Protein AF-A0A8J3YJN4-F1 (afdb_monomer_lite)

Sequence (91 aa):
MNGRSDDQLRAEFRQRYARLIHSGGRAAFVLTFGTAPVVNTGTAFAERANRLLLESVPEIFQGSAQRSFWKGNNNGGDATGVVSVELYLFT

pLDDT: mean 92.02, std 10.43, range [44.91, 98.44]

Secondary structure (DSSP, 8-state):
-----HHHHHHHHHHHHHHHHHTT--EEEEEEEEE-SSHHHHHHHHHHHHHHHHHH-HHHHTT-EEEEEEE--TTT-SPTT-EEEEEEE--

Organism: NCBI:txid741659

Radius of gyration: 13.23 Å; chains: 1; bounding box: 33×22×38 Å

Structure (mmCIF, N/CA/C/O backbone):
data_AF-A0A8J3YJN4-F1
#
_entry.id   AF-A0A8J3YJN4-F1
#
loop_
_atom_site.group_PDB
_atom_site.id
_atom_site.type_symbol
_atom_site.label_atom_id
_atom_site.label_alt_id
_atom_site.label_comp_id
_atom_site.label_asym_id
_atom_site.label_entity_id
_atom_site.label_seq_id
_atom_site.pdbx_PDB_ins_code
_atom_site.Cartn_x
_atom_site.Cartn_y
_atom_site.Cartn_z
_atom_site.occupancy
_atom_site.B_iso_or_equiv
_atom_site.auth_seq_id
_atom_site.auth_comp_id
_atom_site.auth_asym_id
_atom_site.auth_atom_id
_atom_site.pdbx_PDB_model_num
ATOM 1 N N . MET A 1 1 ? 15.368 1.463 -11.678 1.00 44.91 1 MET A N 1
ATOM 2 C CA . MET A 1 1 ? 14.482 1.813 -10.547 1.00 44.91 1 MET A CA 1
ATOM 3 C C . MET A 1 1 ? 15.355 2.397 -9.459 1.00 44.91 1 MET A C 1
ATOM 5 O O . MET A 1 1 ? 16.308 1.726 -9.090 1.00 44.91 1 MET A O 1
ATOM 9 N N . ASN A 1 2 ? 15.069 3.600 -8.959 1.00 50.12 2 ASN A N 1
ATOM 10 C CA . ASN A 1 2 ? 15.634 4.024 -7.675 1.00 50.12 2 ASN A CA 1
ATOM 11 C C . ASN A 1 2 ? 15.028 3.102 -6.609 1.00 50.12 2 ASN A C 1
ATOM 13 O O . ASN A 1 2 ? 13.894 3.298 -6.175 1.00 50.12 2 ASN A O 1
ATOM 17 N N . GLY A 1 3 ? 15.727 2.000 -6.334 1.00 65.06 3 GLY A N 1
ATOM 18 C CA . GLY A 1 3 ? 15.250 0.874 -5.545 1.00 65.06 3 GLY A CA 1
ATOM 19 C C . GLY A 1 3 ? 15.209 1.229 -4.071 1.00 65.06 3 GLY A C 1
ATOM 20 O O . GLY A 1 3 ? 16.190 1.023 -3.366 1.00 65.06 3 GLY A O 1
ATOM 21 N N . ARG A 1 4 ? 14.076 1.765 -3.608 1.00 82.75 4 ARG A N 1
ATOM 22 C CA . ARG A 1 4 ? 13.838 1.926 -2.172 1.00 82.75 4 ARG A CA 1
ATOM 23 C C . ARG A 1 4 ? 13.755 0.548 -1.515 1.00 82.75 4 ARG A C 1
ATOM 25 O O . ARG A 1 4 ? 13.064 -0.349 -2.025 1.00 82.75 4 ARG A O 1
ATOM 32 N N . SER A 1 5 ? 14.459 0.389 -0.399 1.00 93.25 5 SER A N 1
ATOM 33 C CA . SER A 1 5 ? 14.354 -0.808 0.434 1.00 93.25 5 SER A CA 1
ATOM 34 C C . SER A 1 5 ? 12.965 -0.900 1.069 1.00 93.25 5 SER A C 1
ATOM 36 O O . SER A 1 5 ? 12.247 0.098 1.173 1.00 93.25 5 SER A O 1
ATOM 38 N N . ASP A 1 6 ? 12.581 -2.098 1.512 1.00 95.25 6 ASP A N 1
ATOM 39 C CA . ASP A 1 6 ? 11.329 -2.281 2.256 1.00 95.25 6 ASP A CA 1
ATOM 40 C C . ASP A 1 6 ? 11.300 -1.388 3.509 1.00 95.25 6 ASP A C 1
ATOM 42 O O . ASP A 1 6 ? 10.278 -0.770 3.785 1.00 95.25 6 ASP A O 1
ATOM 46 N N . ASP A 1 7 ? 12.427 -1.210 4.205 1.00 96.19 7 ASP A N 1
ATOM 47 C CA . ASP A 1 7 ? 12.507 -0.346 5.392 1.00 96.19 7 ASP A CA 1
ATOM 48 C C . ASP A 1 7 ? 12.278 1.133 5.073 1.00 96.19 7 ASP A C 1
ATOM 50 O O . ASP A 1 7 ? 11.554 1.820 5.796 1.00 96.19 7 ASP A O 1
ATOM 54 N N . GLN A 1 8 ? 12.836 1.620 3.960 1.00 95.75 8 GLN A N 1
ATOM 55 C CA . GLN A 1 8 ? 12.585 2.986 3.497 1.00 95.75 8 GLN A CA 1
ATOM 56 C C . GLN A 1 8 ? 11.101 3.195 3.179 1.00 95.75 8 GLN A C 1
ATOM 58 O O . GLN A 1 8 ? 10.536 4.225 3.541 1.00 95.75 8 GLN A O 1
ATOM 63 N N . LEU A 1 9 ? 10.456 2.205 2.556 1.00 95.31 9 LEU A N 1
ATOM 64 C CA . LEU A 1 9 ? 9.028 2.257 2.245 1.00 95.31 9 LEU A CA 1
ATOM 65 C C . LEU A 1 9 ? 8.156 2.198 3.506 1.00 95.31 9 LEU A C 1
ATOM 67 O O . LEU A 1 9 ? 7.206 2.969 3.613 1.00 95.31 9 LEU A O 1
ATOM 71 N N . ARG A 1 10 ? 8.486 1.349 4.490 1.00 97.19 10 ARG A N 1
ATOM 72 C CA . ARG A 1 10 ? 7.769 1.298 5.779 1.00 97.19 10 ARG A CA 1
ATOM 73 C C . ARG A 1 10 ? 7.834 2.642 6.506 1.00 97.19 10 ARG A C 1
ATOM 75 O O . ARG A 1 10 ? 6.812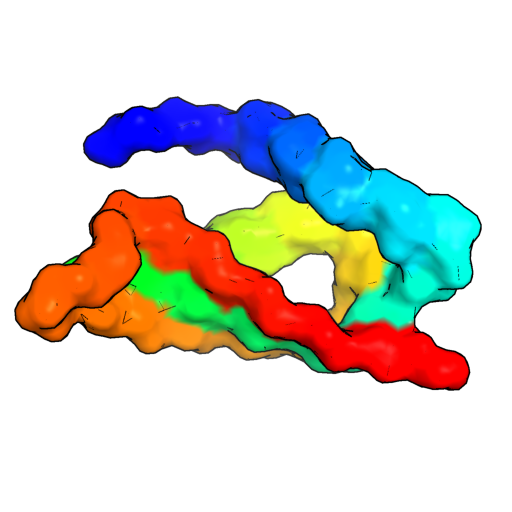 3.125 6.995 1.00 97.19 10 ARG A O 1
ATOM 82 N N . ALA A 1 11 ? 9.015 3.263 6.548 1.00 97.19 11 ALA A N 1
ATOM 83 C CA . ALA A 1 11 ? 9.197 4.577 7.159 1.00 97.19 11 ALA A CA 1
ATOM 84 C C . ALA A 1 11 ? 8.390 5.665 6.425 1.00 97.19 11 ALA A C 1
ATOM 86 O O . ALA A 1 11 ? 7.688 6.452 7.064 1.00 97.19 11 ALA A O 1
ATOM 87 N N . GLU A 1 12 ? 8.431 5.672 5.090 1.00 96.06 12 GLU A N 1
ATOM 88 C CA . GLU A 1 12 ? 7.658 6.598 4.255 1.00 96.06 12 GLU A CA 1
ATOM 89 C C . GLU A 1 12 ? 6.148 6.435 4.470 1.00 96.06 12 GLU A C 1
ATOM 91 O O . GLU A 1 12 ? 5.444 7.427 4.655 1.00 96.06 12 GLU A O 1
ATOM 96 N N . PHE A 1 13 ? 5.637 5.203 4.505 1.00 96.75 13 PHE A N 1
ATOM 97 C CA . PHE A 1 13 ? 4.220 4.939 4.758 1.00 96.75 13 PHE A CA 1
ATOM 98 C C . PHE A 1 13 ? 3.790 5.421 6.137 1.00 96.75 13 PHE A C 1
ATOM 100 O O . PHE A 1 13 ? 2.763 6.093 6.256 1.00 96.75 13 PHE A O 1
ATOM 107 N N . ARG A 1 14 ? 4.598 5.170 7.170 1.00 96.81 14 ARG A N 1
ATOM 108 C CA . ARG A 1 14 ? 4.305 5.679 8.509 1.00 96.81 14 ARG A CA 1
ATOM 109 C C . ARG A 1 14 ? 4.198 7.192 8.554 1.00 96.81 14 ARG A C 1
ATOM 111 O O . ARG A 1 14 ? 3.248 7.713 9.135 1.00 96.81 14 ARG A O 1
ATOM 118 N N . GLN A 1 15 ? 5.122 7.892 7.906 1.00 97.31 15 GLN A N 1
ATOM 119 C CA . GLN A 1 15 ? 5.070 9.349 7.812 1.00 97.31 15 GLN A CA 1
ATOM 120 C C . GLN A 1 15 ? 3.852 9.821 7.010 1.00 97.31 15 GLN A C 1
ATOM 122 O O . GLN A 1 15 ? 3.127 10.712 7.453 1.00 97.31 15 GLN A O 1
ATOM 127 N N . ARG A 1 16 ? 3.585 9.193 5.860 1.00 96.06 16 ARG A N 1
ATOM 128 C CA . ARG A 1 16 ? 2.486 9.560 4.960 1.00 96.06 16 ARG A CA 1
ATOM 129 C C . ARG A 1 16 ? 1.115 9.437 5.620 1.00 96.06 16 ARG A C 1
ATOM 131 O O . ARG A 1 16 ? 0.257 10.285 5.388 1.00 96.06 16 ARG A O 1
ATOM 138 N N . TYR A 1 17 ? 0.917 8.422 6.457 1.00 96.06 17 TYR A N 1
ATOM 139 C CA . TYR A 1 17 ? -0.360 8.163 7.122 1.00 96.06 17 TYR A CA 1
ATOM 140 C C . TYR A 1 17 ? -0.428 8.651 8.577 1.00 96.06 17 TYR A C 1
ATOM 142 O O . TYR A 1 17 ? -1.456 8.463 9.223 1.00 96.06 17 TYR A O 1
ATOM 150 N N . ALA A 1 18 ? 0.603 9.342 9.083 1.00 96.31 18 ALA A N 1
ATOM 151 C CA . ALA A 1 18 ? 0.676 9.851 10.459 1.00 96.31 18 ALA A CA 1
ATOM 152 C C . ALA A 1 18 ? -0.584 10.611 10.906 1.00 96.31 18 ALA A C 1
ATOM 154 O O . ALA A 1 18 ? -1.097 10.382 11.999 1.00 96.31 18 ALA A O 1
ATOM 155 N N . ARG A 1 19 ? -1.126 11.482 10.043 1.00 94.88 19 ARG A N 1
ATOM 156 C CA . ARG A 1 19 ? -2.348 12.242 10.358 1.00 94.88 19 ARG A CA 1
ATOM 157 C C . ARG A 1 19 ? -3.573 11.346 10.505 1.00 94.88 19 ARG A C 1
ATOM 159 O O . ARG A 1 19 ? -4.354 11.548 11.424 1.00 94.88 19 ARG A O 1
ATOM 166 N N . LEU A 1 20 ? -3.718 10.369 9.613 1.00 93.38 20 LEU A N 1
ATOM 167 C CA . LEU A 1 20 ? -4.853 9.453 9.619 1.00 93.38 20 LEU A CA 1
ATOM 168 C C . LEU A 1 20 ? -4.790 8.496 10.820 1.00 93.38 20 LEU A C 1
ATOM 170 O O . LEU A 1 20 ? -5.821 8.189 11.408 1.00 93.38 20 LEU A O 1
ATOM 174 N N . ILE A 1 21 ? -3.578 8.103 11.236 1.00 91.81 21 ILE A N 1
ATOM 175 C CA . ILE A 1 21 ? -3.349 7.367 12.488 1.00 91.81 21 ILE A CA 1
ATOM 176 C C . ILE A 1 21 ? -3.808 8.220 13.674 1.00 91.81 21 ILE A C 1
ATOM 178 O O . ILE A 1 21 ? -4.576 7.753 14.510 1.00 91.81 21 ILE A O 1
ATOM 182 N N . HIS A 1 22 ? -3.372 9.483 13.735 1.00 93.06 22 HIS A N 1
ATOM 183 C CA . HIS A 1 22 ? -3.712 10.380 14.840 1.00 93.06 22 HIS A CA 1
ATOM 184 C C . HIS A 1 22 ? -5.217 10.663 14.943 1.00 93.06 22 HIS A C 1
ATOM 186 O O . HIS A 1 22 ? -5.736 10.800 16.046 1.00 93.06 22 HIS A O 1
ATOM 192 N N . SER A 1 23 ? -5.933 10.707 13.816 1.00 92.69 23 SER A N 1
ATOM 193 C CA . SER A 1 23 ? -7.389 10.877 13.798 1.00 92.69 23 SER A CA 1
ATOM 194 C C . SER A 1 23 ? -8.172 9.575 14.016 1.00 92.69 23 SER A C 1
ATOM 196 O O . SER A 1 23 ? -9.394 9.597 13.909 1.00 92.69 23 SER A O 1
ATOM 198 N N . GLY A 1 24 ? -7.503 8.440 14.259 1.00 91.81 24 GLY A N 1
ATOM 199 C CA . GLY A 1 24 ? -8.154 7.140 14.454 1.00 91.81 24 GLY A CA 1
ATOM 200 C C . GLY A 1 24 ? -8.815 6.567 13.195 1.00 91.81 24 GLY A C 1
ATOM 201 O O . GLY A 1 24 ? -9.719 5.739 13.298 1.00 91.81 24 GLY A O 1
ATOM 202 N N . GLY A 1 25 ? -8.401 7.012 12.006 1.00 93.38 25 GLY A N 1
ATOM 203 C CA . GLY A 1 25 ? -8.980 6.551 10.749 1.00 93.38 25 GLY A CA 1
ATOM 204 C C . GLY A 1 25 ? -8.671 5.082 10.473 1.00 93.38 25 GLY A C 1
ATOM 205 O O . GLY A 1 25 ? -7.573 4.603 10.746 1.00 93.38 25 GLY A O 1
ATOM 206 N N . ARG A 1 26 ? -9.636 4.363 9.893 1.00 95.75 26 ARG A N 1
ATOM 207 C CA . ARG A 1 26 ? -9.507 2.942 9.541 1.00 95.75 26 ARG A CA 1
ATOM 208 C C . ARG A 1 26 ? -9.979 2.713 8.117 1.00 95.75 26 ARG A C 1
ATOM 210 O O . ARG A 1 26 ? -11.053 3.184 7.749 1.00 95.75 26 ARG A O 1
ATOM 217 N N . ALA A 1 27 ? -9.200 1.985 7.325 1.00 96.81 27 ALA A N 1
ATOM 218 C CA . ALA A 1 27 ? -9.573 1.644 5.961 1.00 96.81 27 ALA A CA 1
ATOM 219 C C . ALA A 1 27 ? -10.580 0.484 5.948 1.00 96.81 27 ALA A C 1
ATOM 221 O O . ALA A 1 27 ? -10.333 -0.580 6.513 1.00 96.81 27 ALA A O 1
ATOM 222 N N . ALA A 1 28 ? -11.700 0.685 5.262 1.00 96.31 28 ALA A N 1
ATOM 223 C CA . ALA A 1 28 ? -12.645 -0.360 4.895 1.00 96.31 28 ALA A CA 1
ATOM 224 C C . ALA A 1 28 ? -12.187 -1.078 3.618 1.00 96.31 28 ALA A C 1
ATOM 226 O O . ALA A 1 28 ? -12.080 -2.304 3.599 1.00 96.31 28 ALA A O 1
ATOM 227 N N . PHE A 1 29 ? -11.851 -0.307 2.577 1.00 96.75 29 PHE A N 1
ATOM 228 C CA . PHE A 1 29 ? -11.348 -0.816 1.300 1.00 96.75 29 PHE A CA 1
ATOM 229 C C . PHE A 1 29 ? -10.069 -0.094 0.882 1.00 96.75 29 PHE A C 1
ATOM 231 O O . PHE A 1 29 ? -9.939 1.119 1.058 1.00 96.75 29 PHE A O 1
ATOM 238 N N . VAL A 1 30 ? -9.143 -0.855 0.300 1.00 98.06 30 VAL A N 1
ATOM 239 C CA . VAL A 1 30 ? -7.848 -0.377 -0.190 1.00 98.06 30 VAL A CA 1
ATOM 240 C C . VAL A 1 30 ? -7.663 -0.865 -1.619 1.00 98.06 30 VAL A C 1
ATOM 242 O O . VAL A 1 30 ? -7.612 -2.076 -1.863 1.00 98.06 30 VAL A O 1
ATOM 245 N N . LEU A 1 31 ? -7.562 0.072 -2.558 1.00 98.44 31 LEU A N 1
ATOM 246 C CA . LEU A 1 31 ? -7.240 -0.225 -3.952 1.00 98.44 31 LEU A CA 1
ATOM 247 C C . LEU A 1 31 ? -5.811 0.228 -4.224 1.00 98.44 31 LEU A C 1
ATOM 249 O O . LEU A 1 31 ? -5.472 1.393 -4.010 1.00 98.44 31 LEU A O 1
ATOM 253 N N . THR A 1 32 ? -4.979 -0.692 -4.700 1.00 98.25 32 THR A N 1
ATOM 254 C CA . THR A 1 32 ? -3.556 -0.429 -4.909 1.00 98.25 32 THR A CA 1
ATOM 255 C C . THR A 1 32 ? -3.179 -0.719 -6.347 1.00 98.25 32 THR A C 1
ATOM 257 O O . THR A 1 32 ? -3.392 -1.823 -6.841 1.00 98.25 32 THR A O 1
ATOM 260 N N . PHE A 1 33 ? -2.591 0.268 -7.015 1.00 97.31 33 PHE A N 1
ATOM 261 C CA . PHE A 1 33 ? -2.290 0.241 -8.441 1.00 97.31 33 PHE A CA 1
ATOM 262 C C . PHE A 1 33 ? -0.784 0.310 -8.643 1.00 97.31 33 PHE A C 1
ATOM 264 O O . PHE A 1 33 ? -0.166 1.345 -8.389 1.00 97.31 33 PHE A O 1
ATOM 271 N N . GLY A 1 34 ? -0.182 -0.789 -9.085 1.00 96.69 34 GLY A N 1
ATOM 272 C CA . GLY A 1 34 ? 1.243 -0.846 -9.374 1.00 96.69 34 GLY A CA 1
ATOM 273 C C . GLY A 1 34 ? 1.511 -0.588 -10.849 1.00 96.69 34 GLY A C 1
ATOM 274 O O . GLY A 1 34 ? 0.976 -1.272 -11.726 1.00 96.69 34 GLY A O 1
ATOM 275 N N . THR A 1 35 ? 2.353 0.406 -11.119 1.00 95.69 35 THR A N 1
ATOM 276 C CA . THR A 1 35 ? 2.621 0.869 -12.478 1.00 95.69 35 THR A CA 1
ATOM 277 C C . THR A 1 35 ? 3.792 0.119 -13.098 1.00 95.69 35 THR A C 1
ATOM 279 O O . THR A 1 35 ? 4.916 0.173 -12.589 1.00 95.69 35 THR A O 1
ATOM 282 N N . ALA A 1 36 ? 3.548 -0.570 -14.213 1.00 94.12 36 ALA A N 1
ATOM 283 C CA . ALA A 1 36 ? 4.588 -1.244 -14.986 1.00 94.12 36 ALA A CA 1
ATOM 284 C C . ALA A 1 36 ? 4.152 -1.497 -16.441 1.00 94.12 36 ALA A C 1
ATOM 286 O O . ALA A 1 36 ? 2.955 -1.594 -16.704 1.00 94.12 36 ALA A O 1
ATOM 287 N N . PRO A 1 37 ? 5.094 -1.711 -17.380 1.00 92.25 37 PRO A N 1
ATOM 288 C CA . PRO A 1 37 ? 4.753 -2.117 -18.746 1.00 92.25 37 PRO A CA 1
ATOM 289 C C . PRO A 1 37 ? 4.117 -3.513 -18.811 1.00 92.25 37 PRO A C 1
ATOM 291 O O . PRO A 1 37 ? 3.323 -3.803 -19.699 1.00 92.25 37 PRO A O 1
ATOM 294 N N . VAL A 1 38 ? 4.467 -4.386 -17.860 1.00 92.25 38 VAL A N 1
ATOM 295 C CA . VAL A 1 38 ? 4.028 -5.785 -17.798 1.00 92.25 38 VAL A CA 1
ATOM 296 C C . VAL A 1 38 ? 3.054 -5.975 -16.638 1.00 92.25 38 VAL A C 1
ATOM 298 O O . VAL A 1 38 ? 3.348 -5.564 -15.513 1.00 92.25 38 VAL A O 1
ATOM 301 N N . VAL A 1 39 ? 1.935 -6.657 -16.908 1.00 90.88 39 VAL A N 1
ATOM 302 C CA . VAL A 1 39 ? 0.839 -6.905 -15.952 1.00 90.88 39 VAL A CA 1
ATOM 303 C C . VAL A 1 39 ? 1.352 -7.484 -14.635 1.00 90.88 39 VAL A C 1
ATOM 305 O O . VAL A 1 39 ? 1.206 -6.861 -13.585 1.00 90.88 39 VAL A O 1
ATOM 308 N N . ASN A 1 40 ? 2.029 -8.634 -14.696 1.00 94.25 40 ASN A N 1
ATOM 309 C CA . ASN A 1 40 ? 2.494 -9.345 -13.501 1.00 94.25 40 ASN A CA 1
ATOM 310 C C . ASN A 1 40 ? 3.443 -8.496 -12.645 1.00 94.25 40 ASN A C 1
ATOM 312 O O . ASN A 1 40 ? 3.374 -8.534 -11.421 1.00 94.25 40 ASN A O 1
ATOM 316 N N . THR A 1 41 ? 4.305 -7.694 -13.275 1.00 94.50 41 THR A N 1
ATOM 317 C CA . THR A 1 41 ? 5.235 -6.811 -12.563 1.00 94.50 41 THR A CA 1
ATOM 318 C C . THR A 1 41 ? 4.500 -5.698 -11.819 1.00 94.50 41 THR A C 1
ATOM 320 O O . THR A 1 41 ? 4.833 -5.410 -10.672 1.00 94.50 41 THR A O 1
ATOM 323 N N . GLY A 1 42 ? 3.486 -5.084 -12.435 1.00 94.94 42 GLY A N 1
ATOM 324 C CA . GLY A 1 42 ? 2.701 -4.046 -11.766 1.00 94.94 42 GLY A CA 1
ATOM 325 C C . GLY A 1 42 ? 1.853 -4.608 -10.632 1.00 94.94 42 GLY A C 1
ATOM 326 O O . GLY A 1 42 ? 1.875 -4.058 -9.533 1.00 94.94 42 GLY A O 1
ATOM 327 N N . THR A 1 43 ? 1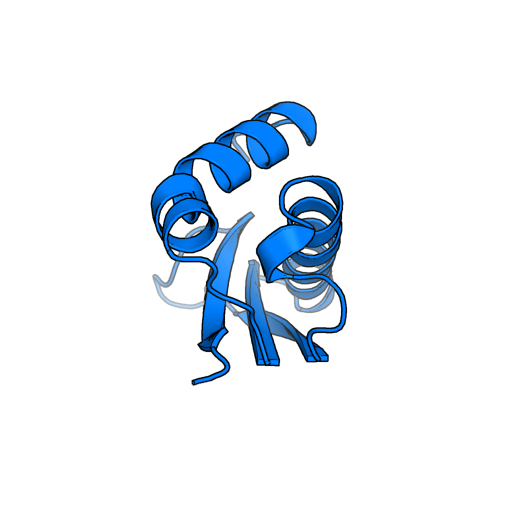.199 -5.754 -10.838 1.00 96.88 43 THR A N 1
ATOM 328 C CA . THR A 1 43 ? 0.478 -6.444 -9.759 1.00 96.88 43 THR A CA 1
ATOM 329 C C . THR A 1 43 ? 1.410 -6.766 -8.586 1.00 96.88 43 THR A C 1
ATOM 331 O O . THR A 1 43 ? 1.066 -6.471 -7.444 1.00 96.88 43 THR A O 1
ATOM 334 N N . ALA A 1 44 ? 2.634 -7.238 -8.851 1.00 96.88 44 ALA A N 1
ATOM 335 C CA . ALA A 1 44 ? 3.624 -7.499 -7.806 1.00 96.88 44 ALA A CA 1
ATOM 336 C C . ALA A 1 44 ? 4.037 -6.231 -7.029 1.00 96.88 44 ALA A C 1
ATOM 338 O O . ALA A 1 44 ? 4.267 -6.294 -5.820 1.00 96.88 44 ALA A O 1
ATOM 339 N N . PHE A 1 45 ? 4.108 -5.061 -7.677 1.00 96.31 45 PHE A N 1
ATOM 340 C CA . PHE A 1 45 ? 4.338 -3.797 -6.963 1.00 96.31 45 PHE A CA 1
ATOM 341 C C . PHE A 1 45 ? 3.172 -3.426 -6.052 1.00 96.31 45 PHE A C 1
ATOM 343 O O . PHE A 1 45 ? 3.408 -3.009 -4.917 1.00 96.31 45 PHE A O 1
ATOM 350 N N . ALA A 1 46 ? 1.936 -3.609 -6.518 1.00 97.81 46 ALA A N 1
ATOM 351 C CA . ALA A 1 46 ? 0.754 -3.359 -5.704 1.00 97.81 46 ALA A CA 1
ATOM 352 C C . ALA A 1 46 ? 0.686 -4.296 -4.488 1.00 97.81 46 ALA A C 1
ATOM 354 O O . ALA A 1 46 ? 0.460 -3.845 -3.366 1.00 97.81 46 ALA A O 1
ATOM 355 N N . GLU A 1 47 ? 0.957 -5.585 -4.682 1.00 97.75 47 GLU A N 1
ATOM 356 C CA . GLU A 1 47 ? 0.983 -6.578 -3.603 1.00 97.75 47 GLU A CA 1
ATOM 357 C C . GLU A 1 47 ? 2.094 -6.300 -2.588 1.00 97.75 47 GLU A C 1
ATOM 359 O O . GLU A 1 47 ? 1.852 -6.345 -1.379 1.00 97.75 47 GLU A O 1
ATOM 364 N N . ARG A 1 48 ? 3.298 -5.940 -3.058 1.00 97.31 48 ARG A N 1
ATOM 365 C CA . ARG A 1 48 ? 4.398 -5.524 -2.176 1.00 97.31 48 ARG A CA 1
ATOM 366 C C . ARG A 1 48 ? 3.998 -4.311 -1.340 1.00 97.31 48 ARG A C 1
ATOM 368 O O . ARG A 1 48 ? 4.246 -4.309 -0.138 1.00 97.31 48 ARG A O 1
ATOM 375 N N . ALA A 1 49 ? 3.371 -3.302 -1.943 1.00 97.44 49 ALA A N 1
ATOM 376 C CA . ALA A 1 49 ? 2.910 -2.130 -1.209 1.00 97.44 49 ALA A CA 1
ATOM 377 C C . ALA A 1 49 ? 1.834 -2.489 -0.174 1.00 97.44 49 ALA A C 1
ATOM 379 O O . ALA A 1 49 ? 1.960 -2.073 0.971 1.00 97.44 49 ALA A O 1
ATOM 380 N N . ASN A 1 50 ? 0.841 -3.311 -0.527 1.00 97.94 50 ASN A N 1
ATOM 381 C CA . ASN A 1 50 ? -0.206 -3.762 0.399 1.00 97.94 50 ASN A CA 1
ATOM 382 C C . ASN A 1 50 ? 0.361 -4.480 1.628 1.00 97.94 50 ASN A C 1
ATOM 384 O O . ASN A 1 50 ? -0.010 -4.154 2.758 1.00 97.94 50 ASN A O 1
ATOM 388 N N . ARG A 1 51 ? 1.314 -5.399 1.424 1.00 98.06 51 ARG A N 1
ATOM 389 C CA . ARG A 1 51 ? 2.019 -6.070 2.524 1.00 98.06 51 ARG A CA 1
ATOM 390 C C . ARG A 1 51 ? 2.721 -5.055 3.428 1.00 98.06 51 ARG A C 1
ATOM 392 O O . ARG A 1 51 ? 2.527 -5.068 4.639 1.00 98.06 51 ARG A O 1
ATOM 399 N N . LEU A 1 52 ? 3.507 -4.154 2.838 1.00 98.00 52 LEU A N 1
ATOM 400 C CA . LEU A 1 52 ? 4.273 -3.162 3.591 1.00 98.00 52 LEU A CA 1
ATOM 401 C C . LEU A 1 52 ? 3.373 -2.152 4.311 1.00 98.00 52 LEU A C 1
ATOM 403 O O . LEU A 1 52 ? 3.716 -1.747 5.415 1.00 98.00 52 LEU A O 1
ATOM 407 N N . LEU A 1 53 ? 2.228 -1.761 3.747 1.00 97.75 53 LEU A N 1
ATOM 408 C CA . LEU A 1 53 ? 1.225 -0.924 4.416 1.00 97.75 53 LEU A CA 1
ATOM 409 C C . LEU A 1 53 ? 0.641 -1.620 5.647 1.00 97.75 53 LEU A C 1
ATOM 411 O O . LEU A 1 53 ? 0.521 -0.986 6.690 1.00 97.75 53 LEU A O 1
ATOM 415 N N . LEU A 1 54 ? 0.323 -2.915 5.552 1.00 97.69 54 LEU A N 1
ATOM 416 C CA . LEU A 1 54 ? -0.184 -3.686 6.688 1.00 97.69 54 LEU A CA 1
ATOM 417 C C . LEU A 1 54 ? 0.872 -3.848 7.789 1.00 97.69 54 LEU A C 1
ATOM 419 O O . LEU A 1 54 ? 0.564 -3.670 8.962 1.00 97.69 54 LEU A O 1
ATOM 423 N N . GLU A 1 55 ? 2.117 -4.152 7.416 1.00 97.25 55 GLU A N 1
ATOM 424 C CA . GLU A 1 55 ? 3.232 -4.281 8.362 1.00 97.25 55 GLU A CA 1
ATOM 425 C C . GLU A 1 55 ? 3.571 -2.951 9.033 1.00 97.25 55 GLU A C 1
ATOM 427 O O . GLU A 1 55 ? 3.825 -2.893 10.235 1.00 97.25 55 GLU A O 1
ATOM 432 N N . SER A 1 56 ? 3.621 -1.878 8.244 1.00 97.12 56 SER A N 1
ATOM 433 C CA . SER A 1 56 ? 4.063 -0.586 8.746 1.00 97.12 56 SER A CA 1
ATOM 434 C C . SER A 1 56 ? 2.955 0.184 9.420 1.00 97.12 56 SER A C 1
ATOM 436 O O . SER A 1 56 ? 3.293 0.916 10.329 1.00 97.12 56 SER A O 1
ATOM 438 N N . VAL A 1 57 ? 1.688 0.048 9.015 1.00 96.88 57 VAL A N 1
ATOM 439 C CA . VAL A 1 57 ? 0.562 0.884 9.465 1.00 96.88 57 VAL A CA 1
ATOM 440 C C . VAL A 1 57 ? -0.686 0.048 9.829 1.00 96.88 57 VAL A C 1
ATOM 442 O O . VAL A 1 57 ? -1.787 0.312 9.336 1.00 96.88 57 VAL A O 1
ATOM 445 N N . PRO A 1 58 ? -0.574 -0.978 10.694 1.00 97.12 58 PRO A N 1
ATOM 446 C CA . PRO A 1 58 ? -1.686 -1.885 10.990 1.00 97.12 58 PRO A CA 1
ATOM 447 C C . PRO A 1 58 ? -2.939 -1.181 11.535 1.00 97.12 58 PRO A C 1
ATOM 449 O O . PRO A 1 58 ? -4.049 -1.610 11.251 1.00 97.12 58 PRO A O 1
ATOM 452 N N . GLU A 1 59 ? -2.813 -0.064 12.249 1.00 95.12 59 GLU A N 1
ATOM 453 C CA . GLU A 1 59 ? -3.936 0.683 12.835 1.00 95.12 59 GLU A CA 1
ATOM 454 C C . GLU A 1 59 ? -4.951 1.145 11.781 1.00 95.12 59 GLU A C 1
ATOM 456 O O . GLU A 1 59 ? -6.149 1.178 12.055 1.00 95.12 59 GLU A O 1
ATOM 461 N N . ILE A 1 60 ? -4.481 1.459 10.568 1.00 96.19 60 ILE A N 1
ATOM 462 C CA . ILE A 1 60 ? -5.346 1.856 9.452 1.00 96.19 60 ILE A CA 1
ATOM 463 C C . ILE A 1 60 ? -5.757 0.637 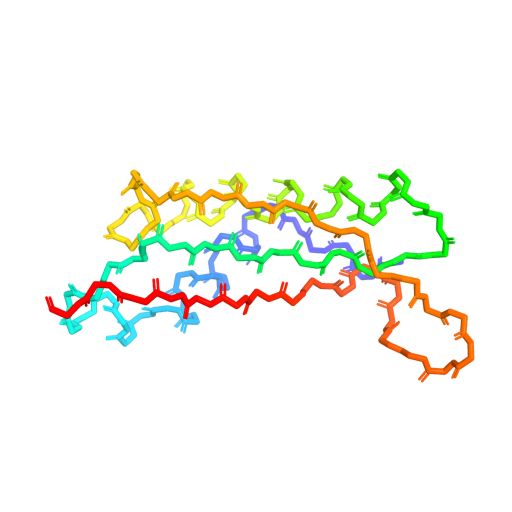8.627 1.00 96.19 60 ILE A C 1
ATOM 465 O O . ILE A 1 60 ? -6.911 0.543 8.214 1.00 96.19 60 ILE A O 1
ATOM 469 N N . PHE A 1 61 ? -4.820 -0.273 8.348 1.00 97.12 61 PHE A N 1
ATOM 470 C CA . PHE A 1 61 ? -4.976 -1.284 7.297 1.00 97.12 61 PHE A CA 1
ATOM 471 C C . PHE A 1 61 ? -5.432 -2.666 7.798 1.00 97.12 61 PHE A C 1
ATOM 473 O O . PHE A 1 61 ? -5.897 -3.475 6.989 1.00 97.12 61 PHE A O 1
ATOM 480 N N . GLN A 1 62 ? -5.341 -2.957 9.099 1.00 96.19 62 GLN A N 1
ATOM 481 C CA . GLN A 1 62 ? -5.751 -4.240 9.677 1.00 96.19 62 GLN A CA 1
ATOM 482 C C . GLN A 1 62 ? -7.253 -4.483 9.465 1.00 96.19 62 GLN A C 1
ATOM 484 O O . GLN A 1 62 ? -8.100 -3.701 9.901 1.00 96.19 62 GLN A O 1
ATOM 489 N N . GLY A 1 63 ? -7.582 -5.609 8.826 1.00 94.81 63 GLY A N 1
ATOM 490 C CA . GLY A 1 63 ? -8.965 -6.007 8.543 1.00 94.81 63 GLY A CA 1
ATOM 491 C C . GLY A 1 63 ? -9.606 -5.298 7.346 1.00 94.81 63 GLY A C 1
ATOM 492 O O . GLY A 1 63 ? -10.772 -5.555 7.059 1.00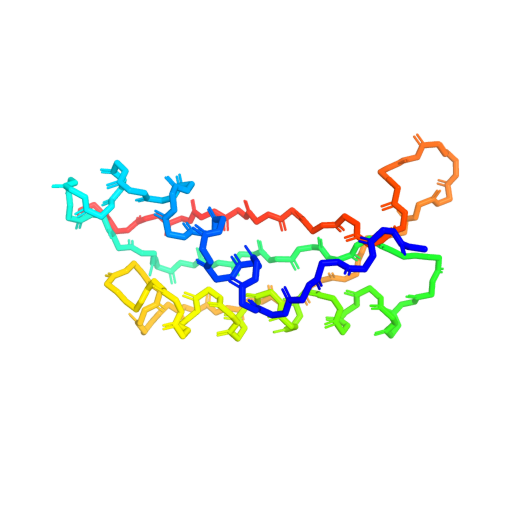 94.81 63 GLY A O 1
ATOM 493 N N . SER A 1 64 ? -8.865 -4.440 6.637 1.00 96.44 64 SER A N 1
ATOM 494 C CA . SER A 1 64 ? -9.337 -3.828 5.392 1.00 96.44 64 SER A CA 1
ATOM 495 C C . SER A 1 64 ? -9.454 -4.859 4.264 1.00 96.44 64 SER A C 1
ATOM 497 O O . SER A 1 64 ? -8.646 -5.785 4.151 1.00 96.44 64 SER A O 1
ATOM 499 N N . ALA A 1 65 ? -10.440 -4.685 3.387 1.00 96.94 65 ALA A N 1
ATOM 500 C CA . ALA A 1 65 ? -10.509 -5.433 2.141 1.00 96.94 65 ALA A CA 1
ATOM 501 C C . ALA A 1 65 ? -9.544 -4.819 1.116 1.00 96.94 65 ALA A C 1
ATOM 503 O O . ALA A 1 65 ? -9.676 -3.655 0.741 1.00 96.94 65 ALA A O 1
ATOM 504 N N . GLN A 1 66 ? -8.582 -5.611 0.639 1.00 97.38 66 GLN A N 1
ATOM 505 C CA . GLN A 1 66 ? -7.534 -5.139 -0.269 1.00 97.38 66 GLN A CA 1
ATOM 506 C C . GLN A 1 66 ? -7.708 -5.708 -1.680 1.00 97.38 66 GLN A C 1
ATOM 508 O O . GLN A 1 66 ? -8.079 -6.876 -1.858 1.00 97.38 66 GLN A O 1
ATOM 513 N N . ARG A 1 67 ? -7.436 -4.885 -2.697 1.00 97.88 67 ARG A N 1
ATOM 514 C CA . ARG A 1 67 ? -7.359 -5.299 -4.104 1.00 97.88 67 ARG A CA 1
ATOM 515 C C . ARG A 1 6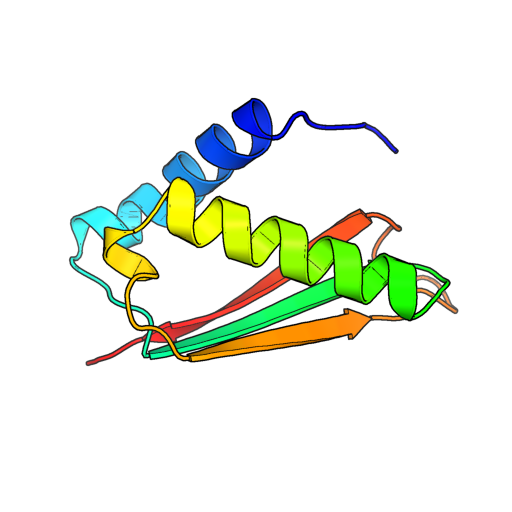7 ? -6.128 -4.693 -4.770 1.00 97.88 67 ARG A C 1
ATOM 517 O O . ARG A 1 67 ? -5.856 -3.503 -4.631 1.00 97.88 67 ARG A O 1
ATOM 524 N N . SER A 1 68 ? -5.401 -5.537 -5.493 1.00 98.06 68 SER A N 1
ATOM 525 C CA . SER A 1 68 ? -4.197 -5.174 -6.236 1.00 98.06 68 SER A CA 1
ATOM 526 C C . SER A 1 68 ? -4.518 -5.107 -7.723 1.00 98.06 68 SER A C 1
ATOM 528 O O . SER A 1 68 ? -5.106 -6.037 -8.274 1.00 98.06 68 SER A O 1
ATOM 530 N N . PHE A 1 69 ? -4.105 -4.028 -8.374 1.00 97.12 69 PHE A N 1
ATOM 531 C CA . PHE A 1 69 ? -4.315 -3.790 -9.793 1.00 97.12 69 PHE A CA 1
ATOM 532 C C . PHE A 1 69 ? -2.993 -3.465 -10.477 1.00 97.12 69 PHE A C 1
ATOM 534 O O . PHE A 1 69 ? -2.113 -2.801 -9.924 1.00 97.12 69 PHE A O 1
ATOM 541 N N . TRP A 1 70 ? -2.885 -3.897 -11.725 1.00 96.06 70 TRP A N 1
ATOM 542 C CA . TRP A 1 70 ? -1.873 -3.401 -12.640 1.00 96.06 70 TRP A CA 1
ATOM 543 C C . TRP A 1 70 ? -2.347 -2.096 -13.286 1.00 96.06 70 TRP A C 1
ATOM 545 O O . TRP A 1 70 ? -3.495 -1.989 -13.719 1.00 96.06 70 TRP A O 1
ATOM 555 N N . LYS A 1 71 ? -1.433 -1.130 -13.400 1.00 93.56 71 LYS A N 1
ATOM 556 C CA . LYS A 1 71 ? -1.592 0.067 -14.226 1.00 93.56 71 LYS A CA 1
ATOM 557 C C . LYS A 1 71 ? -0.520 0.064 -15.316 1.00 93.56 71 LYS A C 1
ATOM 559 O O . LYS A 1 71 ? 0.675 0.107 -15.024 1.00 93.56 71 LYS A O 1
ATOM 564 N N . GLY A 1 72 ? -0.941 -0.002 -16.576 1.00 90.56 72 GLY A N 1
ATOM 565 C CA . GLY A 1 72 ? -0.033 0.154 -17.712 1.00 90.56 72 GLY A CA 1
ATOM 566 C C . GLY A 1 72 ? 0.484 1.591 -17.808 1.00 90.56 72 GLY A C 1
ATOM 567 O O . GLY A 1 72 ? -0.242 2.532 -17.498 1.00 90.56 72 GLY A O 1
ATOM 568 N N . ASN A 1 73 ? 1.724 1.771 -18.263 1.00 86.12 73 ASN A N 1
ATOM 569 C CA . ASN A 1 73 ? 2.323 3.091 -18.505 1.00 86.12 73 ASN A CA 1
ATOM 570 C C . ASN A 1 73 ? 2.570 3.392 -19.989 1.00 86.12 73 ASN A C 1
ATOM 572 O O . ASN A 1 73 ? 3.375 4.255 -20.343 1.00 86.12 73 ASN A O 1
ATOM 576 N N . ASN A 1 74 ? 1.854 2.693 -20.863 1.00 70.50 74 ASN A N 1
ATOM 577 C CA . ASN A 1 74 ? 1.905 2.921 -22.297 1.00 70.50 74 ASN A CA 1
ATOM 578 C C . ASN A 1 74 ? 1.316 4.322 -22.571 1.00 70.50 74 ASN A C 1
ATOM 580 O O . ASN A 1 74 ? 0.188 4.588 -22.166 1.00 70.50 74 ASN A O 1
ATOM 584 N N . ASN A 1 75 ? 2.070 5.202 -23.242 1.00 61.06 75 ASN A N 1
ATOM 585 C CA . ASN A 1 75 ? 1.700 6.583 -23.626 1.00 61.06 75 ASN A CA 1
ATOM 586 C C . ASN A 1 75 ? 1.862 7.694 -22.563 1.00 61.06 75 ASN A C 1
ATOM 588 O O . ASN A 1 75 ? 1.024 8.587 -22.472 1.00 61.06 75 ASN A O 1
ATOM 592 N N . GLY A 1 76 ? 2.960 7.702 -21.798 1.00 63.53 76 GLY A N 1
ATOM 593 C CA . GLY A 1 76 ? 3.319 8.862 -20.959 1.00 63.53 76 GLY A CA 1
ATOM 594 C C . GLY A 1 76 ? 2.590 8.938 -19.613 1.00 63.53 76 GLY A C 1
ATOM 595 O O . GLY A 1 76 ? 2.502 10.011 -19.022 1.00 63.53 76 GLY A O 1
ATOM 596 N N . GLY A 1 77 ? 2.067 7.804 -19.138 1.00 70.75 77 GLY A N 1
ATOM 597 C CA . GLY A 1 77 ? 1.543 7.663 -17.780 1.00 70.75 77 GLY A CA 1
ATOM 598 C C . GLY A 1 77 ? 2.641 7.658 -16.707 1.00 70.75 77 GLY A C 1
ATOM 599 O O . GLY A 1 77 ? 3.807 7.947 -16.978 1.00 70.75 77 GLY A O 1
ATOM 600 N N . ASP A 1 78 ? 2.262 7.301 -15.478 1.00 81.75 78 ASP A N 1
ATOM 601 C CA . ASP A 1 78 ? 3.182 7.236 -14.336 1.00 81.75 78 ASP A CA 1
ATOM 602 C C . ASP A 1 78 ? 4.430 6.375 -14.626 1.00 81.75 78 ASP A C 1
ATOM 604 O O . ASP A 1 78 ? 4.411 5.416 -15.406 1.00 81.75 78 ASP A O 1
ATOM 608 N N . ALA A 1 79 ? 5.544 6.702 -13.969 1.00 88.69 79 ALA A N 1
ATOM 609 C CA . ALA A 1 79 ? 6.786 5.956 -14.135 1.00 88.69 79 ALA A CA 1
ATOM 610 C C . ALA A 1 79 ? 6.656 4.504 -13.632 1.00 88.69 79 ALA A C 1
ATOM 612 O O . ALA A 1 79 ? 5.981 4.219 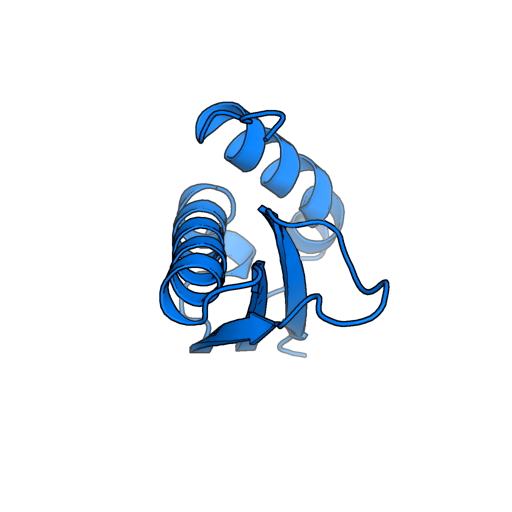-12.640 1.00 88.69 79 ALA A O 1
ATOM 613 N N . THR A 1 80 ? 7.364 3.573 -14.280 1.00 90.88 80 THR A N 1
ATOM 614 C CA . THR A 1 80 ? 7.467 2.184 -13.805 1.00 90.88 80 THR A CA 1
ATOM 615 C C . THR A 1 80 ? 7.953 2.146 -12.353 1.00 90.88 80 THR A C 1
ATOM 617 O O . THR A 1 80 ? 8.982 2.739 -12.023 1.00 90.88 80 THR A O 1
ATOM 620 N N . GLY A 1 81 ? 7.258 1.392 -11.501 1.00 90.00 81 GLY A N 1
ATOM 621 C CA . GLY A 1 81 ? 7.562 1.271 -10.073 1.00 90.00 81 GLY A CA 1
ATOM 622 C C . GLY A 1 81 ? 6.825 2.275 -9.184 1.00 90.00 81 GLY A C 1
ATOM 623 O O . GLY A 1 81 ? 6.955 2.196 -7.965 1.00 90.00 81 GLY A O 1
ATOM 624 N N . VAL A 1 82 ? 6.035 3.189 -9.757 1.00 92.75 82 VAL A N 1
ATOM 625 C CA . VAL A 1 82 ? 5.093 4.015 -8.990 1.00 92.75 82 VAL A CA 1
ATOM 626 C C . VAL A 1 82 ? 3.918 3.157 -8.528 1.00 92.75 82 VAL A C 1
ATOM 628 O O . VAL A 1 82 ? 3.356 2.384 -9.309 1.00 92.75 82 VAL A O 1
ATOM 631 N N . VAL A 1 83 ? 3.534 3.324 -7.263 1.00 95.06 83 VAL A N 1
ATOM 632 C CA . VAL A 1 83 ? 2.326 2.728 -6.689 1.00 95.06 83 VAL A CA 1
ATOM 633 C C . VAL A 1 83 ? 1.379 3.834 -6.240 1.00 95.06 83 VAL A C 1
ATOM 635 O O . VAL A 1 83 ? 1.775 4.731 -5.493 1.00 95.06 83 VAL A O 1
ATOM 638 N N . SER A 1 84 ? 0.125 3.747 -6.672 1.00 95.44 84 SER A N 1
ATOM 639 C CA . SER A 1 84 ? -0.971 4.593 -6.194 1.00 95.44 84 SER A CA 1
ATOM 640 C C . SER A 1 84 ? -1.853 3.792 -5.243 1.00 95.44 84 SER A C 1
ATOM 642 O O . SER A 1 84 ? -2.100 2.611 -5.480 1.00 95.44 84 SER A O 1
ATOM 644 N N . VAL A 1 85 ? -2.317 4.431 -4.170 1.00 96.56 85 VAL A N 1
ATOM 645 C CA . VAL A 1 85 ? -3.173 3.811 -3.152 1.00 96.56 85 VAL A CA 1
ATOM 646 C C . VAL A 1 85 ? -4.400 4.689 -2.959 1.00 96.56 85 VAL A C 1
ATOM 648 O O . VAL A 1 85 ? -4.261 5.885 -2.694 1.00 96.56 85 VAL A O 1
ATOM 651 N N . GLU A 1 86 ? -5.578 4.089 -3.066 1.00 97.19 86 GLU A N 1
ATOM 652 C CA . GLU A 1 86 ? -6.864 4.717 -2.772 1.00 97.19 86 GLU A CA 1
ATOM 653 C C . GLU A 1 86 ? -7.458 4.082 -1.514 1.00 97.19 86 GLU A C 1
ATOM 655 O O . GLU A 1 86 ? -7.536 2.855 -1.402 1.00 97.19 86 GLU A O 1
ATOM 660 N N . LEU A 1 87 ? -7.850 4.927 -0.554 1.00 95.69 87 LEU A N 1
ATOM 661 C CA . LEU A 1 87 ? -8.384 4.508 0.740 1.00 95.69 87 LEU A CA 1
ATOM 662 C C . LEU A 1 87 ? -9.837 4.940 0.889 1.00 95.69 87 LEU A C 1
ATOM 664 O O . LEU A 1 87 ? -10.147 6.128 0.817 1.00 95.69 87 LEU A O 1
ATOM 668 N N . TYR A 1 88 ? -10.694 3.977 1.201 1.00 95.75 88 TYR A N 1
ATOM 669 C CA . TYR A 1 88 ? -12.065 4.217 1.631 1.00 95.75 88 TYR A CA 1
ATOM 670 C C . TYR A 1 88 ? -12.138 3.936 3.122 1.00 95.75 88 TYR A C 1
ATOM 672 O O . TYR A 1 88 ? -11.801 2.834 3.557 1.00 95.75 88 TYR A O 1
ATOM 680 N N . LEU A 1 89 ? -12.526 4.935 3.908 1.00 93.44 89 LEU A N 1
ATOM 681 C CA . LEU A 1 89 ? -12.489 4.869 5.365 1.00 93.44 89 LEU A CA 1
ATOM 682 C C . LEU A 1 89 ? -13.853 4.485 5.938 1.00 93.44 89 LEU A C 1
ATOM 684 O O . LEU A 1 89 ? -14.888 4.805 5.354 1.00 93.44 89 LEU A O 1
ATOM 688 N N . PHE A 1 90 ? -13.846 3.832 7.098 1.00 79.50 90 PHE A N 1
ATOM 689 C CA . PHE A 1 90 ? -15.035 3.774 7.944 1.00 79.50 90 PHE A CA 1
ATOM 690 C C . PHE A 1 90 ? -15.342 5.172 8.499 1.00 79.50 90 PHE A C 1
ATOM 692 O O . PHE A 1 90 ? -14.418 5.918 8.830 1.00 79.50 90 PHE A O 1
ATOM 699 N N . THR A 1 91 ? -16.629 5.509 8.582 1.00 64.75 91 THR A N 1
ATOM 700 C CA . THR A 1 91 ? -17.144 6.681 9.309 1.00 64.75 91 THR A CA 1
ATOM 701 C C . THR A 1 91 ? -17.377 6.353 10.770 1.00 64.75 91 THR A C 1
ATOM 703 O O . THR A 1 91 ? -17.928 5.253 11.010 1.00 64.75 91 THR A O 1
#

Foldseek 3Di:
DPDDDLVNLLVVLCVVCVVCVVVQWAFQEKEKEAEDQDFVQRQVLRVSNLVSNCVNPVSHNPPHHYDGGYDYCPPNDDDHSDMDMDGDTDD